Protein AF-A0A3B0XFV3-F1 (afdb_monomer_lite)

Radius of gyration: 16.87 Å; chains: 1; bounding box: 54×37×22 Å

Sequence (97 aa):
MTDEIKKLDDVGNEVKDLLQKKDFGASFRPAREKLGLSQVEVAEHLLISIDVIKALENSQADALPALTFTQGYIRSYARMLNVPADEIINDYVQMAP

Structure (mmCIF, N/CA/C/O backbone):
data_AF-A0A3B0XFV3-F1
#
_entry.id   AF-A0A3B0XFV3-F1
#
loop_
_atom_site.group_PDB
_atom_site.id
_atom_site.type_symbol
_atom_site.label_atom_id
_atom_site.label_alt_id
_atom_site.label_comp_id
_atom_site.label_asym_id
_atom_site.label_entity_id
_atom_site.label_seq_id
_atom_site.pdbx_PDB_ins_code
_atom_site.Cartn_x
_atom_site.Cartn_y
_atom_site.Cartn_z
_atom_site.occupancy
_atom_site.B_iso_or_equiv
_atom_site.auth_seq_id
_atom_site.auth_comp_id
_atom_site.auth_asym_id
_atom_site.auth_atom_id
_atom_site.pdbx_PDB_model_num
ATOM 1 N N . MET A 1 1 ? 41.531 -24.529 1.905 1.00 54.69 1 MET A N 1
ATOM 2 C CA . MET A 1 1 ? 41.862 -23.259 1.217 1.00 54.69 1 MET A CA 1
ATOM 3 C C . MET A 1 1 ? 40.795 -22.841 0.198 1.00 54.69 1 MET A C 1
ATOM 5 O O . MET A 1 1 ? 40.698 -21.660 -0.086 1.00 54.69 1 MET A O 1
ATOM 9 N N . THR A 1 2 ? 39.968 -23.759 -0.321 1.00 56.41 2 THR A N 1
ATOM 10 C CA . THR A 1 2 ? 38.853 -23.455 -1.245 1.00 56.41 2 THR A CA 1
ATOM 11 C C . THR A 1 2 ? 37.544 -23.055 -0.549 1.00 56.41 2 THR A C 1
ATOM 13 O O . THR A 1 2 ? 36.761 -22.307 -1.124 1.00 56.41 2 THR A O 1
ATOM 16 N N . ASP A 1 3 ? 37.320 -23.487 0.696 1.00 58.06 3 ASP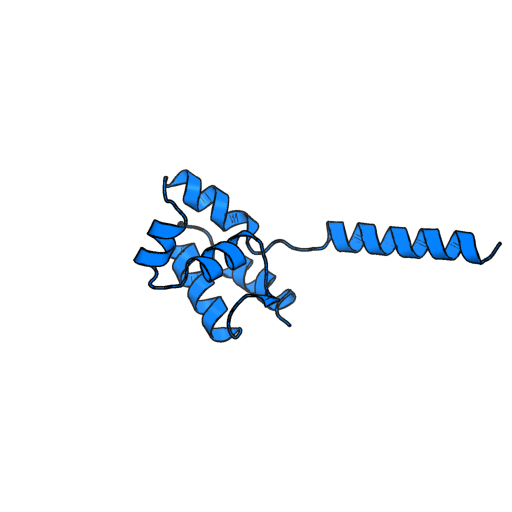 A N 1
ATOM 17 C CA . ASP A 1 3 ? 36.040 -23.268 1.396 1.00 58.06 3 ASP A CA 1
ATOM 18 C C . ASP A 1 3 ? 35.881 -21.861 2.006 1.00 58.06 3 ASP A C 1
ATOM 20 O O . ASP A 1 3 ? 34.761 -21.395 2.202 1.00 58.06 3 ASP A O 1
ATOM 24 N N . GLU A 1 4 ? 36.984 -21.156 2.286 1.00 54.22 4 GLU A N 1
ATOM 25 C CA . GLU A 1 4 ? 36.956 -19.782 2.821 1.00 54.22 4 GLU A CA 1
ATOM 26 C C . GLU A 1 4 ? 36.684 -18.733 1.737 1.00 54.22 4 GLU A C 1
ATOM 28 O O . GLU A 1 4 ? 35.968 -17.767 1.986 1.00 54.22 4 GLU A O 1
ATOM 33 N N . ILE A 1 5 ? 37.201 -18.944 0.522 1.00 54.75 5 ILE A N 1
AT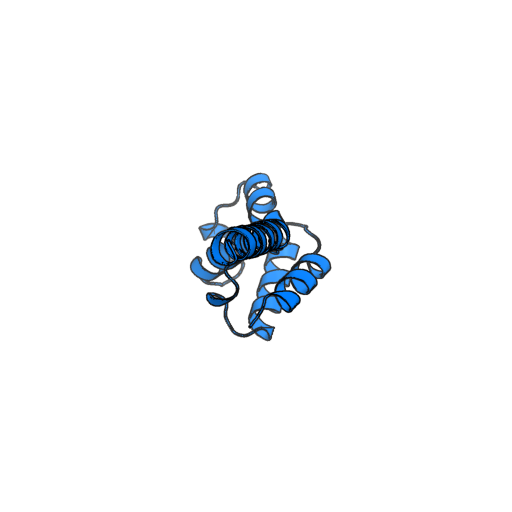OM 34 C CA . ILE A 1 5 ? 37.002 -18.031 -0.615 1.00 54.75 5 ILE A CA 1
ATOM 35 C C . ILE A 1 5 ? 35.542 -18.090 -1.089 1.00 54.75 5 ILE A C 1
ATOM 37 O O . ILE A 1 5 ? 34.927 -17.053 -1.304 1.00 54.75 5 ILE A O 1
ATOM 41 N N . LYS A 1 6 ? 34.939 -19.288 -1.123 1.00 58.84 6 LYS A N 1
ATOM 42 C CA . LYS A 1 6 ? 33.529 -19.465 -1.500 1.00 58.84 6 LYS A CA 1
ATOM 43 C C . LYS A 1 6 ? 32.557 -18.782 -0.523 1.00 58.84 6 LYS A C 1
ATOM 45 O O . LYS A 1 6 ? 31.589 -18.169 -0.951 1.00 58.84 6 LYS A O 1
ATOM 50 N N . LYS A 1 7 ? 32.855 -18.812 0.784 1.00 58.97 7 LYS A N 1
ATOM 51 C CA . LYS A 1 7 ? 32.067 -18.098 1.806 1.00 58.97 7 LYS A CA 1
ATOM 52 C C . LYS A 1 7 ? 32.088 -16.578 1.630 1.00 58.97 7 LYS A C 1
ATOM 54 O O . LYS A 1 7 ? 31.098 -15.929 1.944 1.00 58.97 7 LYS A O 1
ATOM 59 N N . LEU A 1 8 ? 33.203 -16.010 1.173 1.00 55.34 8 LEU A N 1
ATOM 60 C CA . LEU A 1 8 ? 33.319 -14.567 0.941 1.00 55.34 8 LEU A CA 1
ATOM 61 C C . LEU A 1 8 ? 32.488 -14.120 -0.272 1.00 55.34 8 LEU A C 1
ATOM 63 O O . LEU A 1 8 ? 31.868 -13.059 -0.216 1.00 55.34 8 LEU A O 1
ATOM 67 N N . ASP A 1 9 ? 32.419 -14.950 -1.315 1.00 61.34 9 ASP A N 1
ATOM 68 C CA . ASP A 1 9 ? 31.582 -14.704 -2.496 1.00 61.34 9 ASP A CA 1
ATOM 69 C C . ASP A 1 9 ? 30.080 -14.830 -2.175 1.00 61.34 9 ASP A C 1
ATOM 71 O O . ASP A 1 9 ? 29.280 -13.999 -2.611 1.00 61.34 9 ASP A O 1
ATOM 75 N N . ASP A 1 10 ? 29.698 -15.818 -1.357 1.00 62.66 10 ASP A N 1
ATOM 76 C CA . ASP A 1 10 ? 28.312 -16.014 -0.911 1.00 62.66 10 ASP A CA 1
ATOM 77 C C . ASP A 1 10 ? 27.822 -14.827 -0.053 1.00 62.66 10 ASP A C 1
ATOM 79 O O . ASP A 1 10 ? 26.736 -14.295 -0.288 1.00 62.66 10 ASP A O 1
ATOM 83 N N . VAL A 1 11 ? 28.656 -14.333 0.874 1.00 68.94 11 VAL A N 1
ATOM 84 C CA . VAL A 1 11 ? 28.353 -13.142 1.693 1.00 68.94 11 VAL A CA 1
ATOM 85 C C . VAL A 1 11 ? 28.273 -11.875 0.835 1.00 68.94 11 VAL A C 1
ATOM 87 O O . VAL A 1 11 ? 27.406 -11.029 1.054 1.00 68.94 11 VAL A O 1
ATOM 90 N N . GLY A 1 12 ? 29.156 -11.727 -0.157 1.00 66.56 12 GLY A N 1
ATOM 91 C CA . GLY A 1 12 ? 29.141 -10.585 -1.074 1.00 66.56 12 GLY A CA 1
ATOM 92 C C . GLY A 1 12 ? 27.856 -10.503 -1.904 1.00 66.56 12 GLY A C 1
ATOM 93 O O . GLY A 1 12 ? 27.331 -9.406 -2.106 1.00 66.56 12 GLY A O 1
ATOM 94 N N . ASN A 1 13 ? 27.324 -11.648 -2.337 1.00 65.56 13 ASN A N 1
ATOM 95 C CA . ASN A 1 13 ? 26.055 -11.720 -3.062 1.00 65.56 13 ASN A CA 1
ATOM 96 C C . ASN A 1 13 ? 24.852 -11.465 -2.145 1.00 65.56 13 ASN A C 1
ATOM 98 O O . ASN A 1 13 ? 23.986 -10.677 -2.508 1.00 65.56 13 ASN A O 1
ATOM 102 N N . GLU A 1 14 ? 24.839 -12.019 -0.931 1.00 66.06 14 GLU A N 1
ATOM 103 C CA . GLU A 1 14 ? 23.771 -11.783 0.050 1.00 66.06 14 GLU A CA 1
ATOM 104 C C . GLU A 1 14 ? 23.667 -10.299 0.444 1.00 66.06 14 GLU A C 1
ATOM 106 O O . GLU A 1 14 ? 22.582 -9.718 0.441 1.00 66.06 14 GLU A O 1
ATOM 111 N N . VAL A 1 15 ? 24.801 -9.635 0.700 1.00 70.25 15 VAL A N 1
ATOM 112 C CA . VAL A 1 15 ? 24.836 -8.189 0.984 1.00 70.25 15 VAL A CA 1
ATOM 113 C C . VAL A 1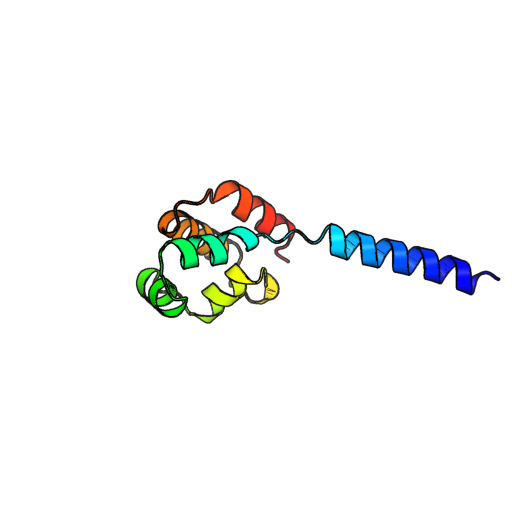 15 ? 24.349 -7.378 -0.217 1.00 70.25 15 VAL A C 1
ATOM 115 O O . VAL A 1 15 ? 23.632 -6.392 -0.051 1.00 70.25 15 VAL A O 1
ATOM 118 N N . LYS A 1 16 ? 24.714 -7.778 -1.437 1.00 62.66 16 LYS A N 1
ATOM 119 C CA . LYS A 1 16 ? 24.297 -7.086 -2.659 1.00 62.66 16 LYS A CA 1
ATOM 120 C C . LYS A 1 16 ? 22.801 -7.244 -2.925 1.00 62.66 16 LYS A C 1
ATOM 122 O O . LYS A 1 16 ? 22.169 -6.256 -3.286 1.00 62.66 16 LYS A O 1
ATOM 127 N N . ASP A 1 17 ? 22.239 -8.420 -2.674 1.00 63.09 17 ASP A N 1
ATOM 128 C CA . ASP A 1 17 ? 20.802 -8.678 -2.773 1.00 63.09 17 ASP A CA 1
ATOM 129 C C . ASP A 1 17 ? 20.020 -7.901 -1.708 1.00 63.09 17 ASP A C 1
ATOM 131 O O . ASP A 1 17 ? 18.975 -7.330 -2.010 1.00 63.09 17 ASP A O 1
ATOM 135 N N . LEU A 1 18 ? 20.552 -7.771 -0.486 1.00 62.31 18 LEU A N 1
ATOM 136 C CA . LEU A 1 18 ? 19.969 -6.908 0.550 1.00 62.31 18 LEU A CA 1
ATOM 137 C C . LEU A 1 18 ? 19.977 -5.425 0.146 1.00 62.31 18 LEU A C 1
ATOM 139 O O . LEU A 1 18 ? 19.011 -4.715 0.414 1.00 62.31 18 LEU A O 1
ATOM 143 N N . LEU A 1 19 ? 21.042 -4.960 -0.515 1.00 60.09 19 LEU A N 1
ATOM 144 C CA . LEU A 1 19 ? 21.153 -3.588 -1.027 1.00 60.09 19 LEU A CA 1
ATOM 145 C C . LEU A 1 19 ? 20.327 -3.350 -2.303 1.00 60.09 19 LEU A C 1
ATOM 147 O O . LEU A 1 19 ? 19.986 -2.207 -2.601 1.00 60.09 19 LEU A O 1
ATOM 151 N N . GLN A 1 20 ? 20.019 -4.405 -3.064 1.00 61.03 20 GLN A N 1
ATOM 152 C CA . GLN A 1 20 ? 19.215 -4.350 -4.290 1.00 61.03 20 GLN A CA 1
ATOM 153 C C . GLN A 1 20 ? 17.749 -4.720 -4.086 1.00 61.03 20 GLN A C 1
ATOM 155 O O . GLN A 1 20 ? 16.965 -4.567 -5.027 1.00 61.03 20 GLN A O 1
ATOM 160 N N . LYS A 1 21 ? 17.356 -5.167 -2.887 1.00 65.19 21 LYS A N 1
ATOM 161 C CA . LYS A 1 21 ? 15.959 -5.417 -2.551 1.00 65.19 21 LYS A CA 1
ATOM 162 C C . LYS A 1 21 ? 15.209 -4.092 -2.606 1.00 65.19 21 LYS A C 1
ATOM 164 O O . LYS A 1 21 ? 15.183 -3.323 -1.649 1.00 65.19 21 LYS A O 1
ATOM 169 N N . LYS A 1 22 ? 14.643 -3.808 -3.777 1.00 76.12 22 LYS A N 1
ATOM 170 C CA . LYS A 1 22 ? 13.771 -2.663 -3.990 1.00 76.12 22 LYS A CA 1
ATOM 171 C C . LYS A 1 22 ? 12.627 -2.759 -2.969 1.00 76.12 22 LYS A C 1
ATOM 173 O O . LYS A 1 22 ? 12.161 -3.845 -2.630 1.00 76.12 22 LYS A O 1
ATOM 178 N N . ASP A 1 23 ? 12.197 -1.614 -2.467 1.00 90.56 23 ASP A N 1
ATOM 179 C CA . ASP A 1 23 ? 11.097 -1.491 -1.515 1.00 90.56 23 ASP A CA 1
ATOM 180 C C . ASP A 1 23 ? 10.002 -0.675 -2.204 1.00 90.56 23 ASP A C 1
ATOM 182 O O . ASP A 1 23 ? 9.999 0.553 -2.143 1.00 90.56 23 ASP A O 1
ATOM 186 N N . PHE A 1 24 ? 9.105 -1.353 -2.930 1.00 95.19 24 PHE A N 1
ATOM 187 C CA . PHE A 1 24 ? 8.042 -0.677 -3.688 1.00 95.19 24 PHE A CA 1
ATOM 188 C C . PHE A 1 24 ? 7.080 0.080 -2.756 1.00 95.19 24 PHE A C 1
ATOM 190 O O . PHE A 1 24 ? 6.457 1.064 -3.143 1.00 95.19 24 PHE A O 1
ATOM 197 N N . GLY A 1 25 ? 6.960 -0.376 -1.511 1.00 96.50 25 GLY A N 1
ATOM 198 C CA . GLY A 1 25 ? 6.093 0.169 -0.481 1.00 96.50 25 GLY A CA 1
ATOM 199 C C . GLY A 1 25 ? 6.625 1.399 0.252 1.00 96.50 25 GLY A C 1
ATOM 200 O O . GLY A 1 25 ? 5.861 2.043 0.979 1.00 96.50 25 GLY A O 1
ATOM 201 N N . ALA A 1 26 ? 7.903 1.746 0.059 1.00 96.19 26 ALA A N 1
ATOM 202 C CA . ALA A 1 26 ? 8.637 2.715 0.877 1.00 96.19 26 ALA A CA 1
ATOM 203 C C . ALA A 1 26 ? 7.951 4.087 1.007 1.00 96.19 26 ALA A C 1
ATOM 205 O O . ALA A 1 26 ? 8.055 4.748 2.042 1.00 96.19 26 ALA A O 1
ATOM 206 N N . SER A 1 27 ? 7.226 4.533 -0.025 1.00 96.56 27 SER A N 1
ATOM 207 C CA . SER A 1 27 ? 6.558 5.838 -0.033 1.00 96.56 27 SER A CA 1
ATOM 208 C C . SER A 1 27 ? 5.205 5.867 0.684 1.00 96.56 27 SER A C 1
ATOM 210 O O . SER A 1 27 ? 4.747 6.951 1.046 1.00 96.56 27 SER A O 1
ATOM 212 N N . PHE A 1 28 ? 4.541 4.723 0.896 1.00 98.50 28 PHE A N 1
ATOM 213 C CA . PHE A 1 28 ? 3.167 4.701 1.415 1.00 98.50 28 PHE A CA 1
ATOM 214 C C . PHE A 1 28 ? 3.081 5.168 2.866 1.00 98.50 28 PHE A C 1
ATOM 216 O O . PHE A 1 28 ? 2.339 6.102 3.168 1.00 98.50 28 PHE A O 1
ATOM 223 N N . ARG A 1 29 ? 3.855 4.558 3.771 1.00 98.69 29 ARG A N 1
ATOM 224 C CA . ARG A 1 29 ? 3.788 4.881 5.204 1.00 98.69 29 ARG A CA 1
ATOM 225 C C . ARG A 1 29 ? 4.091 6.359 5.484 1.00 98.69 29 ARG A C 1
ATOM 227 O O . ARG A 1 29 ? 3.247 6.998 6.114 1.00 98.69 29 ARG A O 1
ATOM 234 N N . PRO A 1 30 ? 5.203 6.941 4.989 1.00 98.44 30 PRO A N 1
ATOM 235 C CA . PRO A 1 30 ? 5.502 8.348 5.243 1.00 98.44 30 PRO A CA 1
ATOM 236 C C . PRO A 1 30 ? 4.430 9.290 4.684 1.00 98.44 30 PRO A C 1
ATOM 238 O O . PRO A 1 30 ? 4.075 10.276 5.330 1.00 98.44 30 PRO A O 1
ATOM 241 N N . ALA A 1 31 ? 3.885 8.997 3.498 1.00 98.50 31 ALA A N 1
ATOM 242 C CA . ALA A 1 31 ? 2.846 9.827 2.897 1.00 98.50 31 ALA A CA 1
ATOM 243 C C . ALA A 1 31 ? 1.510 9.720 3.654 1.00 98.50 31 ALA A C 1
ATOM 245 O O . ALA A 1 31 ? 0.861 10.742 3.878 1.00 98.50 31 ALA A O 1
ATOM 246 N N . ARG A 1 32 ? 1.133 8.523 4.125 1.00 98.62 32 ARG A N 1
ATOM 247 C CA . ARG A 1 32 ? -0.039 8.315 4.988 1.00 98.62 32 ARG A CA 1
ATOM 248 C C . ARG A 1 32 ? 0.095 9.090 6.298 1.00 98.62 32 ARG A C 1
ATOM 250 O O . ARG A 1 32 ? -0.816 9.822 6.677 1.00 98.62 32 ARG A O 1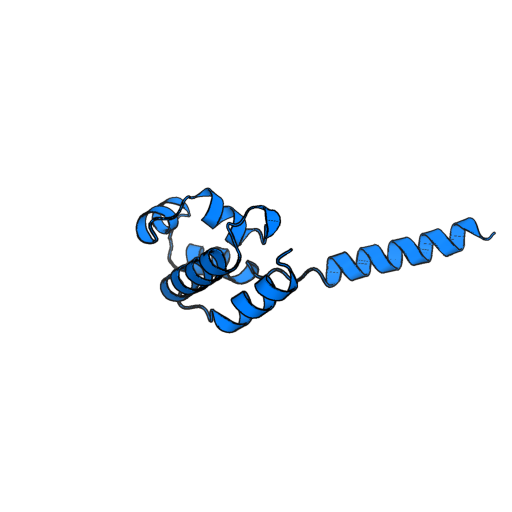
ATOM 257 N N . GLU A 1 33 ? 1.235 8.955 6.972 1.00 98.62 33 GLU A N 1
ATOM 258 C CA . GLU A 1 33 ? 1.501 9.618 8.254 1.00 98.62 33 GLU A CA 1
ATOM 259 C C . GLU A 1 33 ? 1.538 11.143 8.118 1.00 98.62 33 GLU A C 1
ATOM 261 O O . GLU A 1 33 ? 1.014 11.847 8.979 1.00 98.62 33 GLU A O 1
ATOM 266 N N . LYS A 1 34 ? 2.054 11.670 7.000 1.00 98.50 34 LYS A N 1
ATOM 267 C CA . LYS A 1 34 ? 2.015 13.107 6.686 1.00 98.50 34 LYS A CA 1
ATOM 268 C C . LYS A 1 34 ? 0.590 13.661 6.575 1.00 98.50 34 LYS A C 1
ATOM 270 O O . LYS A 1 34 ? 0.376 14.839 6.851 1.00 98.50 34 LYS A O 1
ATOM 275 N N . LEU A 1 35 ? -0.371 12.831 6.173 1.00 98.12 35 LEU A N 1
ATOM 276 C CA . LEU A 1 35 ? -1.792 13.183 6.118 1.00 98.12 35 LEU A CA 1
ATOM 277 C C . LEU A 1 35 ? -2.529 12.929 7.444 1.00 98.12 35 LEU A C 1
ATOM 279 O O . LEU A 1 35 ? -3.722 13.201 7.526 1.00 98.12 35 LEU A O 1
ATOM 283 N N . GLY A 1 36 ? -1.844 12.423 8.477 1.00 98.44 36 GLY A N 1
ATOM 284 C CA . GLY A 1 36 ? -2.441 12.124 9.780 1.00 98.44 36 GLY A CA 1
ATOM 285 C C . GLY A 1 36 ? -3.379 10.914 9.779 1.00 98.44 36 GLY A C 1
ATOM 286 O O . GLY A 1 36 ? -4.175 10.775 10.700 1.00 98.44 36 GLY A O 1
ATOM 287 N N . LEU A 1 37 ? -3.296 10.054 8.759 1.00 98.56 37 LEU A N 1
ATOM 288 C CA . LEU A 1 37 ? -4.173 8.896 8.593 1.00 98.56 37 LEU A CA 1
ATOM 289 C C . LEU A 1 37 ? -3.587 7.648 9.266 1.00 98.56 37 LEU A C 1
ATOM 291 O O . LEU A 1 37 ? -2.396 7.343 9.149 1.00 98.56 37 LEU A O 1
ATOM 295 N N . SER A 1 38 ? -4.435 6.856 9.908 1.00 98.81 38 SER A N 1
ATOM 296 C CA . SER A 1 38 ? -4.119 5.503 10.363 1.00 98.81 38 SER A CA 1
ATOM 297 C C . SER A 1 38 ? -4.280 4.477 9.234 1.00 98.81 38 SER A C 1
ATOM 299 O O . SER A 1 38 ? -4.967 4.704 8.238 1.00 98.81 38 SER A O 1
ATOM 301 N N . GLN A 1 39 ? -3.656 3.306 9.384 1.00 98.75 39 GLN A N 1
ATOM 302 C CA . GLN A 1 39 ? -3.843 2.197 8.437 1.00 98.75 39 GLN A CA 1
ATOM 303 C C . GLN A 1 39 ? -5.300 1.700 8.401 1.00 98.75 39 GLN A C 1
ATOM 305 O O . GLN A 1 39 ? -5.755 1.248 7.354 1.00 98.75 39 GLN A O 1
ATOM 310 N N . VAL A 1 40 ? -6.024 1.791 9.527 1.00 98.69 40 VAL A N 1
ATOM 311 C CA . VAL A 1 40 ? -7.444 1.408 9.632 1.00 98.69 40 VAL A CA 1
ATOM 312 C C . VAL A 1 40 ? -8.306 2.349 8.794 1.00 98.69 40 VAL A C 1
ATOM 314 O O . VAL A 1 40 ? -9.064 1.875 7.957 1.00 98.69 40 VAL A O 1
ATOM 317 N N . GLU A 1 41 ? -8.135 3.666 8.945 1.00 98.69 41 GLU A N 1
ATOM 318 C CA . GLU A 1 41 ? -8.892 4.656 8.164 1.00 98.69 41 GLU A CA 1
ATOM 319 C C . GLU A 1 41 ? -8.653 4.472 6.664 1.00 98.69 41 GLU A C 1
ATOM 321 O O . GLU A 1 41 ? -9.596 4.465 5.878 1.00 98.69 41 GLU A O 1
ATOM 326 N N . VAL A 1 42 ? -7.402 4.253 6.246 1.00 98.69 42 VAL A N 1
ATOM 327 C CA . VAL A 1 42 ? -7.093 3.962 4.839 1.00 98.69 42 VAL A CA 1
ATOM 328 C C . VAL A 1 42 ? -7.795 2.687 4.364 1.00 98.69 42 VAL A C 1
ATOM 330 O O . VAL A 1 42 ? -8.393 2.692 3.289 1.00 98.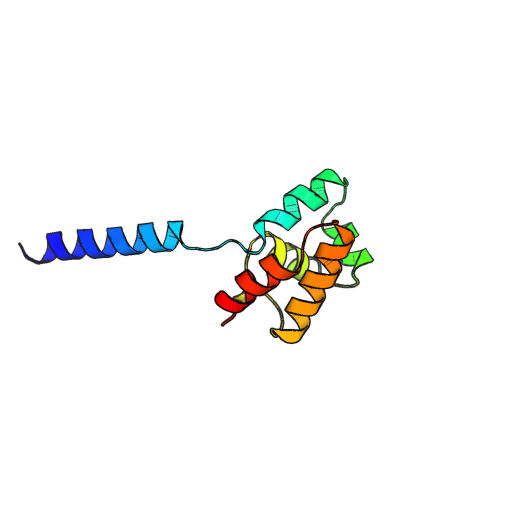69 42 VAL A O 1
ATOM 333 N N . ALA A 1 43 ? -7.731 1.603 5.141 1.00 98.75 43 ALA A N 1
ATOM 334 C CA . ALA A 1 43 ? -8.374 0.333 4.809 1.00 98.75 43 ALA A CA 1
ATOM 335 C C . ALA A 1 43 ? -9.894 0.501 4.613 1.00 98.75 43 ALA A C 1
ATOM 337 O O . ALA A 1 43 ? -10.447 0.036 3.614 1.00 98.75 43 ALA A O 1
ATOM 338 N N . GLU A 1 44 ? -10.550 1.235 5.514 1.00 98.50 44 GLU A N 1
ATOM 339 C CA . GLU A 1 44 ? -11.978 1.559 5.436 1.00 98.50 44 GLU A CA 1
ATOM 340 C C . GLU A 1 44 ? -12.307 2.432 4.218 1.00 98.50 44 GLU A C 1
ATOM 342 O O . GLU A 1 44 ? -13.224 2.115 3.461 1.00 98.50 44 GLU A O 1
ATOM 347 N N . HIS A 1 45 ? -11.528 3.490 3.971 1.00 98.25 45 HIS A N 1
ATOM 348 C CA . HIS A 1 45 ? -11.722 4.392 2.832 1.00 98.25 45 HIS A CA 1
ATOM 349 C C . HIS A 1 45 ? -11.547 3.699 1.477 1.00 98.25 45 HIS A C 1
ATOM 351 O O . HIS A 1 45 ? -12.243 4.029 0.514 1.00 98.25 45 HIS A O 1
ATOM 357 N N . LEU A 1 46 ? -10.598 2.767 1.385 1.00 98.25 46 LEU A N 1
ATOM 358 C CA . LEU A 1 46 ? -10.288 2.040 0.156 1.00 98.25 46 LEU A CA 1
ATOM 359 C C . LEU A 1 46 ? -11.096 0.745 0.002 1.00 98.25 46 LEU A C 1
ATOM 361 O O . LEU A 1 46 ? -11.010 0.117 -1.052 1.00 98.25 46 LEU A O 1
ATOM 365 N N . LEU A 1 47 ? -11.882 0.360 1.014 1.00 98.19 47 LEU A N 1
ATOM 366 C CA . LEU A 1 47 ? -12.630 -0.901 1.068 1.00 98.19 47 LEU A CA 1
ATOM 367 C C . LEU A 1 47 ? -11.730 -2.129 0.841 1.00 98.19 47 LEU A C 1
ATOM 369 O O . LEU A 1 47 ? -12.091 -3.067 0.128 1.00 98.19 47 LEU A O 1
ATOM 373 N N . ILE A 1 48 ? -10.544 -2.119 1.452 1.00 97.69 48 ILE A N 1
ATOM 374 C CA . ILE A 1 48 ? -9.577 -3.224 1.413 1.00 97.69 48 ILE A CA 1
ATOM 375 C C . ILE A 1 48 ? -9.164 -3.614 2.825 1.00 97.69 48 ILE A C 1
ATOM 377 O O . ILE A 1 48 ? -9.230 -2.809 3.745 1.00 97.69 48 ILE A O 1
ATOM 381 N N . SER A 1 49 ? -8.746 -4.866 3.018 1.00 98.38 49 SER A N 1
ATOM 382 C CA . SER A 1 49 ? -8.335 -5.320 4.350 1.00 98.38 49 SER A CA 1
ATOM 383 C C . SER A 1 49 ? -7.112 -4.546 4.856 1.00 98.38 49 SER A C 1
ATOM 385 O O . SER A 1 49 ? -6.215 -4.188 4.088 1.00 98.38 49 SER A O 1
ATOM 387 N N . ILE A 1 50 ? -7.039 -4.350 6.174 1.00 98.50 50 ILE A N 1
ATOM 388 C CA . ILE A 1 50 ? -5.868 -3.738 6.813 1.00 98.50 50 ILE A CA 1
ATOM 389 C C . ILE A 1 50 ? -4.582 -4.537 6.558 1.00 98.50 50 ILE A C 1
ATOM 391 O O . ILE A 1 50 ? -3.499 -3.960 6.499 1.00 98.50 50 ILE A O 1
ATOM 395 N N . ASP A 1 51 ? -4.685 -5.850 6.362 1.00 98.62 51 ASP A N 1
ATOM 396 C CA . ASP A 1 51 ? -3.525 -6.695 6.085 1.00 98.62 51 ASP A CA 1
ATOM 397 C C . ASP A 1 51 ? -2.946 -6.424 4.693 1.00 98.62 51 ASP A C 1
ATOM 399 O O . ASP A 1 51 ? -1.727 -6.398 4.546 1.00 98.62 51 ASP A O 1
ATOM 403 N N . VAL A 1 52 ? -3.782 -6.078 3.704 1.00 98.56 52 VAL A N 1
ATOM 404 C CA . VAL A 1 52 ? -3.303 -5.583 2.401 1.00 98.56 52 VAL A CA 1
ATOM 405 C C . VAL A 1 52 ? -2.582 -4.242 2.559 1.00 98.56 52 VAL A C 1
ATOM 407 O O . VAL A 1 52 ? -1.517 -4.064 1.975 1.00 98.56 52 VAL A O 1
ATOM 410 N N . ILE A 1 53 ? -3.091 -3.315 3.382 1.00 98.75 53 ILE A N 1
ATOM 411 C CA . ILE A 1 53 ? -2.399 -2.037 3.657 1.00 98.75 53 ILE A CA 1
ATOM 412 C C . ILE A 1 53 ? -1.021 -2.278 4.276 1.00 98.75 53 ILE A C 1
ATOM 414 O O . ILE A 1 53 ? -0.028 -1.701 3.834 1.00 98.75 53 ILE A O 1
ATOM 418 N N . LYS A 1 54 ? -0.944 -3.160 5.277 1.00 98.62 54 LYS A N 1
ATOM 419 C CA . LYS A 1 54 ? 0.324 -3.528 5.917 1.00 98.62 54 LYS A CA 1
ATOM 420 C C . LYS A 1 54 ? 1.277 -4.200 4.933 1.00 98.62 54 LYS A C 1
ATOM 422 O O . LYS A 1 54 ? 2.460 -3.876 4.947 1.00 98.62 54 LYS A O 1
ATOM 427 N N . ALA A 1 55 ? 0.785 -5.106 4.091 1.00 98.25 55 ALA A N 1
ATOM 428 C CA . ALA A 1 55 ? 1.608 -5.790 3.101 1.00 98.25 55 ALA A CA 1
ATOM 429 C C . ALA A 1 55 ? 2.170 -4.812 2.058 1.00 98.25 55 ALA A C 1
ATOM 431 O O . ALA A 1 55 ? 3.357 -4.881 1.744 1.00 98.25 55 ALA A O 1
ATOM 432 N N . LEU A 1 56 ? 1.358 -3.853 1.594 1.00 98.25 56 LEU A N 1
ATOM 433 C CA . LEU A 1 56 ? 1.803 -2.776 0.706 1.00 98.25 56 LEU A CA 1
ATOM 434 C C . LEU A 1 56 ? 2.872 -1.897 1.368 1.00 98.25 56 LEU A C 1
ATOM 436 O O . LEU A 1 56 ? 3.882 -1.615 0.741 1.00 98.25 56 LEU A O 1
ATOM 440 N N . GLU A 1 57 ? 2.691 -1.486 2.627 1.00 98.25 57 GLU A N 1
ATOM 441 C CA . GLU A 1 57 ? 3.660 -0.631 3.340 1.00 98.25 57 GLU A CA 1
ATOM 442 C C . GLU A 1 57 ? 4.964 -1.335 3.734 1.00 98.25 57 GLU A C 1
ATOM 444 O O . GLU A 1 57 ? 5.939 -0.659 4.043 1.00 98.25 57 GLU A O 1
ATOM 449 N N . ASN A 1 58 ? 4.977 -2.668 3.784 1.00 97.00 58 ASN A N 1
ATOM 450 C CA . ASN A 1 58 ? 6.151 -3.463 4.158 1.00 97.00 58 ASN A CA 1
ATOM 451 C C . ASN A 1 58 ? 6.765 -4.214 2.965 1.00 97.00 58 ASN A C 1
ATOM 453 O O . ASN A 1 58 ? 7.586 -5.108 3.169 1.00 97.00 58 ASN A O 1
ATOM 457 N N . SER A 1 59 ? 6.336 -3.908 1.738 1.00 96.50 59 SER A N 1
ATOM 458 C CA . SER A 1 59 ? 6.770 -4.590 0.514 1.00 96.50 59 SER A CA 1
ATOM 459 C C . SER A 1 59 ? 6.664 -6.120 0.562 1.00 96.50 59 SER A C 1
ATOM 461 O O . SER A 1 59 ? 7.506 -6.849 0.038 1.00 96.50 59 SER A O 1
ATOM 463 N N . GLN A 1 60 ? 5.609 -6.635 1.195 1.00 95.50 60 GLN A N 1
ATOM 464 C CA . GLN A 1 60 ? 5.361 -8.071 1.327 1.00 95.50 60 GLN A CA 1
ATOM 465 C C . GLN A 1 60 ? 4.591 -8.586 0.105 1.00 95.50 60 GLN A C 1
ATOM 467 O O . GLN A 1 60 ? 3.400 -8.878 0.197 1.00 95.50 60 GLN A O 1
ATOM 472 N N . ALA A 1 61 ? 5.266 -8.676 -1.046 1.00 94.69 61 ALA A N 1
ATOM 473 C CA . ALA A 1 61 ? 4.654 -9.068 -2.320 1.00 94.69 61 ALA A CA 1
ATOM 474 C C . ALA A 1 61 ? 3.905 -10.414 -2.251 1.00 94.69 61 ALA A C 1
ATOM 476 O O . ALA A 1 61 ? 2.793 -10.512 -2.763 1.00 94.69 61 ALA A O 1
ATOM 477 N N . ASP A 1 62 ? 4.460 -11.400 -1.540 1.00 94.38 62 ASP A N 1
ATOM 478 C CA . ASP A 1 62 ? 3.870 -12.740 -1.374 1.00 94.38 62 ASP A CA 1
ATOM 479 C C . ASP A 1 62 ? 2.577 -12.753 -0.541 1.00 94.38 62 ASP A C 1
ATOM 481 O O . ASP A 1 62 ? 1.804 -13.707 -0.596 1.00 94.38 62 ASP A O 1
ATOM 485 N N . ALA A 1 63 ? 2.336 -11.705 0.253 1.00 96.06 63 ALA A N 1
ATOM 486 C CA . ALA A 1 63 ? 1.130 -11.557 1.067 1.00 96.06 63 ALA A CA 1
ATOM 487 C C . ALA A 1 63 ? 0.011 -10.796 0.333 1.00 96.06 63 ALA A C 1
ATOM 489 O O . ALA A 1 63 ? -1.076 -10.605 0.886 1.00 96.06 63 ALA A O 1
ATOM 490 N N . LEU A 1 64 ? 0.269 -10.327 -0.892 1.00 97.31 64 LEU A N 1
ATOM 491 C CA . LEU A 1 64 ? -0.691 -9.561 -1.676 1.00 97.31 64 LEU A CA 1
ATOM 492 C C . LEU A 1 64 ? -1.547 -10.478 -2.564 1.00 97.31 64 LEU A C 1
ATOM 494 O O . LEU A 1 64 ? -1.102 -11.549 -2.978 1.00 97.31 64 LEU A O 1
ATOM 498 N N . PRO A 1 65 ? -2.787 -10.070 -2.891 1.00 96.12 65 PRO A N 1
ATOM 499 C CA . PRO A 1 65 ? -3.611 -10.783 -3.862 1.00 96.12 65 PRO A CA 1
ATOM 500 C C . PRO A 1 65 ? -2.981 -10.816 -5.262 1.00 96.12 65 PRO A C 1
ATOM 502 O O . PRO A 1 65 ? -1.933 -10.221 -5.519 1.00 96.12 65 PRO A O 1
ATOM 505 N N . ALA A 1 66 ? -3.663 -11.476 -6.203 1.00 96.12 66 ALA A N 1
ATOM 506 C CA . ALA A 1 66 ? -3.181 -11.596 -7.577 1.00 96.12 66 ALA A CA 1
ATOM 507 C C . ALA A 1 66 ? -2.792 -10.234 -8.186 1.00 96.12 66 ALA A C 1
ATOM 509 O O . ALA A 1 66 ? -3.466 -9.223 -7.961 1.00 96.12 66 ALA A O 1
ATOM 510 N N . LEU A 1 67 ? -1.731 -10.242 -9.001 1.00 95.75 67 LEU A N 1
ATOM 511 C CA . LEU A 1 67 ? -1.064 -9.075 -9.594 1.00 95.75 67 LEU A CA 1
ATOM 512 C C . LEU A 1 67 ? -2.025 -7.963 -10.049 1.00 95.75 67 LEU A C 1
ATOM 514 O O . LEU A 1 67 ? -1.837 -6.793 -9.717 1.00 95.75 67 LEU A O 1
ATOM 518 N N . THR A 1 68 ? -3.088 -8.317 -10.775 1.00 95.69 68 THR A N 1
ATOM 519 C CA . THR A 1 68 ? -4.059 -7.352 -11.314 1.00 95.69 68 THR A CA 1
ATOM 520 C C . THR A 1 68 ? -4.831 -6.600 -10.228 1.00 95.69 68 THR A C 1
ATOM 522 O O . THR A 1 68 ? -5.080 -5.402 -10.379 1.00 95.69 68 THR A O 1
ATOM 525 N N . PHE A 1 69 ? -5.190 -7.270 -9.128 1.00 97.12 69 PHE A N 1
ATOM 526 C CA . PHE A 1 69 ? -5.840 -6.631 -7.981 1.00 97.12 69 PHE A CA 1
ATOM 527 C C . PHE A 1 69 ? -4.861 -5.719 -7.253 1.00 97.12 69 PHE A C 1
ATOM 529 O O . PHE A 1 69 ? -5.178 -4.559 -6.992 1.00 97.12 69 PHE A O 1
ATOM 536 N N . THR A 1 70 ? -3.646 -6.205 -7.012 1.00 98.19 70 THR A N 1
ATOM 537 C CA . THR A 1 70 ? -2.618 -5.454 -6.292 1.00 98.19 70 THR A CA 1
ATOM 538 C C . THR A 1 70 ? -2.232 -4.166 -7.010 1.00 98.19 70 THR A C 1
ATOM 540 O O . THR A 1 70 ? -2.176 -3.112 -6.381 1.00 98.19 70 THR A O 1
ATOM 543 N N . GLN A 1 71 ? -2.096 -4.187 -8.338 1.00 98.31 71 GLN A N 1
ATOM 544 C CA . GLN A 1 71 ? -1.905 -2.961 -9.120 1.00 98.31 71 GLN A CA 1
ATOM 545 C C . GLN A 1 71 ? -3.068 -1.967 -8.950 1.00 98.31 71 GLN A C 1
ATOM 547 O O . GLN A 1 71 ? -2.854 -0.755 -8.908 1.00 98.31 71 GLN A O 1
ATOM 552 N N . GLY A 1 72 ? -4.309 -2.456 -8.846 1.00 98.50 72 GLY A N 1
ATOM 553 C CA . GLY A 1 72 ? -5.481 -1.628 -8.554 1.00 98.50 72 GLY A CA 1
ATOM 554 C C . GLY A 1 72 ? -5.430 -0.992 -7.161 1.00 98.50 72 GLY A C 1
ATOM 555 O O . GLY A 1 72 ? -5.744 0.193 -7.015 1.00 98.50 72 GLY A O 1
ATOM 556 N N . TYR A 1 73 ? -4.982 -1.747 -6.157 1.00 98.69 73 TYR A N 1
ATOM 557 C CA . TYR A 1 73 ? -4.799 -1.250 -4.791 1.00 98.69 73 TYR A CA 1
ATOM 558 C C . TYR A 1 73 ? -3.676 -0.221 -4.705 1.00 98.69 73 TYR A C 1
ATOM 560 O O . TYR A 1 73 ? -3.893 0.848 -4.138 1.00 98.69 73 TYR A O 1
ATOM 568 N N . ILE A 1 74 ? -2.535 -0.479 -5.352 1.00 98.56 74 ILE A N 1
ATOM 569 C CA . ILE A 1 74 ? -1.424 0.474 -5.462 1.00 98.56 74 ILE A CA 1
ATOM 570 C C . ILE A 1 74 ? -1.919 1.793 -6.061 1.00 98.56 74 ILE A C 1
ATOM 572 O O . ILE A 1 74 ? -1.719 2.841 -5.455 1.00 98.56 74 ILE A O 1
ATOM 576 N N . ARG A 1 75 ? -2.636 1.761 -7.195 1.00 98.69 75 ARG A N 1
ATOM 577 C CA . ARG A 1 75 ? -3.194 2.981 -7.813 1.00 98.69 75 ARG A CA 1
ATOM 578 C C . ARG A 1 75 ? -4.144 3.729 -6.880 1.00 98.69 75 ARG A C 1
ATOM 580 O O . ARG A 1 75 ? -4.073 4.952 -6.786 1.00 98.69 75 ARG A O 1
ATOM 587 N N . SER A 1 76 ? -5.038 3.009 -6.206 1.00 98.62 76 SER A N 1
ATOM 588 C CA . SER A 1 76 ? -6.046 3.618 -5.331 1.00 98.62 76 SER A CA 1
ATOM 589 C C . SER A 1 76 ? -5.411 4.264 -4.101 1.00 98.62 76 SER A C 1
ATOM 591 O O . SER A 1 76 ? -5.744 5.401 -3.766 1.00 98.62 76 SER A O 1
ATOM 593 N N . TYR A 1 77 ? -4.451 3.578 -3.479 1.00 98.69 77 TYR A N 1
ATOM 594 C CA . TYR A 1 77 ? -3.744 4.087 -2.312 1.00 98.69 77 TYR A CA 1
ATOM 595 C C . TYR A 1 77 ? -2.807 5.243 -2.685 1.00 98.69 77 TYR A C 1
ATOM 597 O O . TYR A 1 77 ? -2.846 6.295 -2.051 1.00 98.69 77 TYR A O 1
ATOM 605 N N . ALA A 1 78 ? -2.056 5.118 -3.782 1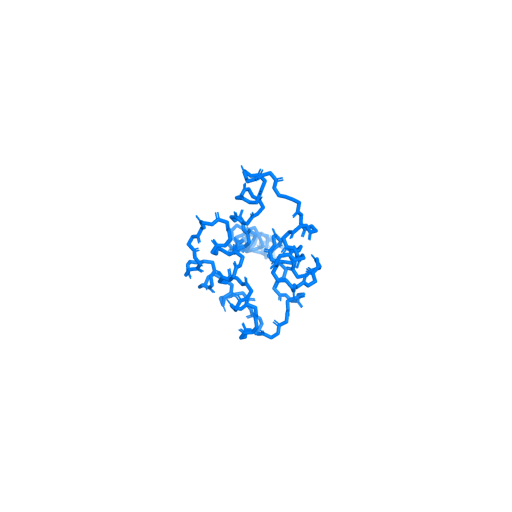.00 98.50 78 ALA A N 1
ATOM 606 C CA . ALA A 1 78 ? -1.182 6.177 -4.283 1.00 98.50 78 ALA A CA 1
ATOM 607 C C . ALA A 1 78 ? -1.960 7.463 -4.609 1.00 98.50 78 ALA A C 1
ATOM 609 O O . ALA A 1 78 ? -1.537 8.557 -4.234 1.00 98.50 78 ALA A O 1
ATOM 610 N N . ARG A 1 79 ? -3.151 7.333 -5.215 1.00 98.62 79 ARG A N 1
ATOM 611 C CA . ARG A 1 79 ? -4.059 8.463 -5.460 1.00 98.62 79 ARG A CA 1
ATOM 612 C C . ARG A 1 79 ? -4.510 9.133 -4.163 1.00 98.62 79 ARG A C 1
ATOM 614 O O . ARG A 1 79 ? -4.535 10.356 -4.104 1.00 98.62 79 ARG A O 1
ATOM 621 N N . MET A 1 80 ? -4.871 8.354 -3.141 1.00 98.12 80 MET A N 1
ATOM 622 C CA . MET A 1 80 ? -5.279 8.887 -1.833 1.00 98.12 80 MET A CA 1
ATOM 623 C C . MET A 1 80 ? -4.141 9.660 -1.153 1.00 98.12 80 MET A C 1
ATOM 625 O O . MET A 1 80 ? -4.384 10.699 -0.546 1.00 98.12 80 MET A O 1
ATOM 629 N N . LEU A 1 81 ? -2.906 9.173 -1.283 1.00 98.25 81 LEU A N 1
ATOM 630 C CA . LEU A 1 81 ? -1.721 9.770 -0.664 1.00 98.25 81 LEU A CA 1
ATOM 631 C C . LEU A 1 81 ? -1.039 10.857 -1.505 1.00 98.25 81 LEU A C 1
ATOM 633 O O . LEU A 1 81 ? -0.078 11.468 -1.040 1.00 98.25 81 LEU A O 1
ATOM 637 N N . ASN A 1 82 ? -1.515 11.094 -2.729 1.00 97.12 82 ASN A N 1
ATOM 638 C CA . ASN A 1 82 ? -0.901 12.001 -3.697 1.00 97.12 82 ASN A CA 1
ATOM 639 C C . ASN A 1 82 ? 0.582 11.667 -3.985 1.00 97.12 82 ASN A C 1
ATOM 641 O O . ASN A 1 82 ? 1.444 12.548 -3.982 1.00 97.12 82 ASN A O 1
ATOM 645 N N . VAL A 1 83 ? 0.875 10.383 -4.220 1.00 97.25 83 VAL A N 1
ATOM 646 C CA . VAL A 1 83 ? 2.198 9.875 -4.635 1.00 97.25 83 VAL A CA 1
ATOM 647 C C . VAL A 1 83 ? 2.117 9.221 -6.025 1.00 97.25 83 VAL A C 1
ATOM 649 O O . VAL A 1 83 ? 1.046 8.739 -6.404 1.00 97.25 83 VAL A O 1
ATOM 652 N N . PRO A 1 84 ? 3.206 9.207 -6.818 1.00 96.81 84 PRO A N 1
ATOM 653 C CA . PRO A 1 84 ? 3.189 8.632 -8.162 1.00 96.81 84 PRO A CA 1
ATOM 654 C C . PRO A 1 84 ? 3.042 7.105 -8.117 1.00 96.81 84 PRO A C 1
ATOM 656 O O . PRO A 1 84 ? 3.878 6.401 -7.560 1.00 96.81 84 PRO A O 1
ATOM 659 N N . ALA A 1 85 ? 1.976 6.583 -8.727 1.00 97.62 85 ALA A N 1
ATOM 660 C CA . ALA A 1 85 ? 1.704 5.146 -8.736 1.00 97.62 85 ALA A CA 1
ATOM 661 C C . ALA A 1 85 ? 2.605 4.367 -9.707 1.00 97.62 85 ALA A C 1
ATOM 663 O O . ALA A 1 85 ? 2.913 3.210 -9.443 1.00 97.62 85 ALA A O 1
ATOM 664 N N . ASP A 1 86 ? 3.009 4.973 -10.825 1.00 96.94 86 ASP A N 1
ATOM 665 C CA . ASP A 1 86 ? 3.652 4.249 -11.929 1.00 96.94 86 ASP A CA 1
ATOM 666 C C . ASP A 1 86 ? 5.001 3.641 -11.523 1.00 96.94 86 ASP A C 1
ATOM 668 O O . ASP A 1 86 ? 5.259 2.472 -11.804 1.00 96.94 86 ASP A O 1
ATOM 672 N N . GLU A 1 87 ? 5.832 4.396 -10.800 1.00 94.00 87 GLU A N 1
ATOM 673 C CA . GLU A 1 87 ? 7.120 3.906 -10.287 1.00 94.00 87 GLU A CA 1
ATOM 674 C C . GLU A 1 87 ? 6.926 2.762 -9.282 1.00 94.00 87 GLU A C 1
ATOM 676 O O . GLU A 1 87 ? 7.571 1.721 -9.399 1.00 94.00 87 GLU A O 1
ATOM 681 N N . ILE A 1 88 ? 5.955 2.898 -8.373 1.00 96.69 88 ILE A N 1
ATOM 682 C CA . ILE A 1 88 ? 5.612 1.874 -7.376 1.00 96.69 88 ILE A CA 1
ATOM 683 C C . ILE A 1 88 ? 5.141 0.581 -8.052 1.00 96.69 88 ILE A C 1
ATOM 685 O O . ILE A 1 88 ? 5.540 -0.514 -7.662 1.00 96.69 88 ILE A O 1
ATOM 689 N N . ILE A 1 89 ? 4.284 0.689 -9.073 1.00 97.62 89 ILE A N 1
ATOM 690 C CA . ILE A 1 89 ? 3.788 -0.471 -9.825 1.00 97.62 89 ILE A CA 1
ATOM 691 C C . ILE A 1 89 ? 4.931 -1.151 -10.566 1.00 97.62 89 ILE A C 1
ATOM 693 O O . ILE A 1 89 ? 5.008 -2.377 -10.543 1.00 97.62 89 ILE A O 1
ATOM 697 N N . ASN A 1 90 ? 5.805 -0.378 -11.212 1.00 95.69 90 ASN A N 1
ATOM 698 C CA . ASN A 1 90 ? 6.953 -0.929 -11.921 1.00 95.69 90 ASN A CA 1
ATOM 699 C C . ASN A 1 90 ? 7.851 -1.715 -10.964 1.00 95.69 90 ASN A C 1
ATOM 701 O O . ASN A 1 90 ? 8.212 -2.848 -11.276 1.00 95.69 90 ASN A O 1
ATOM 705 N N . ASP A 1 91 ? 8.146 -1.162 -9.788 1.00 94.38 91 ASP A N 1
ATOM 706 C CA . ASP A 1 91 ? 8.952 -1.839 -8.773 1.00 94.38 91 ASP A CA 1
ATOM 707 C C . ASP A 1 91 ? 8.262 -3.091 -8.223 1.00 94.38 91 ASP A C 1
ATOM 709 O O . ASP A 1 91 ? 8.896 -4.142 -8.135 1.00 94.38 91 ASP A O 1
ATOM 713 N N . TYR A 1 92 ? 6.960 -3.022 -7.933 1.00 95.81 92 TYR A N 1
ATOM 714 C CA . TYR A 1 92 ? 6.178 -4.180 -7.494 1.00 95.81 92 TYR A CA 1
ATOM 715 C C . TYR A 1 92 ? 6.166 -5.303 -8.540 1.00 95.81 92 TYR A C 1
ATOM 717 O O . TYR A 1 92 ? 6.374 -6.461 -8.194 1.00 95.81 92 TYR A O 1
ATOM 725 N N . VAL A 1 93 ? 5.970 -4.986 -9.824 1.00 95.06 93 VAL A N 1
ATOM 726 C CA . VAL A 1 93 ? 5.941 -5.983 -10.911 1.00 95.06 93 VAL A CA 1
ATOM 727 C C . VAL A 1 93 ? 7.274 -6.723 -11.047 1.00 95.06 93 VAL A C 1
ATOM 729 O O . VAL A 1 93 ? 7.269 -7.886 -11.426 1.00 95.06 93 VAL A O 1
ATOM 732 N N . GLN A 1 94 ? 8.406 -6.086 -10.725 1.00 89.94 94 GLN A N 1
ATOM 733 C CA . GLN A 1 94 ? 9.711 -6.764 -10.729 1.00 89.94 94 GLN A CA 1
ATOM 734 C C . GLN A 1 94 ? 9.913 -7.711 -9.534 1.00 89.94 94 GLN A C 1
ATOM 736 O O . GLN A 1 94 ? 10.833 -8.523 -9.566 1.00 89.94 94 GLN A O 1
ATOM 741 N N . MET A 1 95 ? 9.099 -7.593 -8.481 1.00 86.38 95 MET A N 1
ATOM 742 C CA . MET A 1 95 ? 9.174 -8.433 -7.277 1.00 86.38 95 MET A CA 1
ATOM 743 C C . MET A 1 95 ? 8.061 -9.460 -7.165 1.00 86.38 95 MET A C 1
ATOM 745 O O . MET A 1 95 ? 8.198 -10.409 -6.398 1.00 86.38 95 MET A O 1
ATOM 749 N N . ALA A 1 96 ? 6.932 -9.217 -7.828 1.00 82.81 96 ALA A N 1
ATOM 750 C CA . ALA A 1 96 ? 5.808 -10.130 -7.803 1.00 82.81 96 ALA A CA 1
ATOM 751 C C . ALA A 1 96 ? 6.258 -11.511 -8.325 1.00 82.81 96 ALA A C 1
ATOM 753 O O . ALA A 1 96 ? 7.007 -11.556 -9.306 1.00 82.81 96 ALA A O 1
ATOM 754 N N . PRO A 1 97 ? 5.841 -12.607 -7.667 1.00 71.94 97 PRO A N 1
ATOM 755 C CA . PRO A 1 97 ? 6.205 -13.965 -8.066 1.00 71.94 97 PRO A CA 1
ATOM 756 C C . PRO A 1 97 ? 5.659 -14.364 -9.444 1.00 71.94 97 PRO A C 1
ATOM 758 O O . PRO A 1 97 ? 4.628 -13.796 -9.881 1.00 71.94 97 PRO A O 1
#

pLDDT: mean 88.79, std 15.16, range [54.22, 98.81]

Secondary structure (DSSP, 8-state):
--HHHHHHHHHHHHHHHHHH---TTTTHHHHHHHTT--HHHHHHHHTS-HHHHHHHHTT-GGGS--HHHHHHHHHHHHHHHT--HHHHHHHHHHH--

Organism: NCBI:txid652676

InterPro domains:
  IPR001387 Cro/C1-type, helix-turn-helix domain [SM00530] (27-88)
  IPR001387 Cro/C1-type, helix-turn-helix domain [cd00093] (25-88)
  IPR010982 Lambda repressor-like, DNA-binding domain superfamily [G3DSA:1.10.260.40] (14-97)
  IPR010982 Lambda repressor-like, DNA-binding domain superfamily [SSF47413] (22-92)
  IPR050400 Bacterial Cytoskeleton RodZ [PTHR34475] (19-94)

Foldseek 3Di:
DVPVVVVVVVVVVVVVCVVVLDQLLCPQVVLCVVVVHDLVNLCVVLVHDSQLSVCSNRVVLVSHPDLVVNLVVLVVSCVVSVHDSPSSNVSSVVVHD